Protein AF-A0A075FSK5-F1 (afdb_monomer_lite)

Radius of gyration: 17.61 Å; chains: 1; bounding box: 38×26×52 Å

Secondary structure (DSSP, 8-state):
--------TT----TT-EEE-SS-EEE--PPPEEEEEEEESSTT--HHHHHHHHHHHHTTT---EE-TTS-EEEE-SSTHHHHHHHHHTTTTGGGEEEEEEEE---PPTTTT----

Structure (mmCIF, N/CA/C/O backbone):
data_AF-A0A075FSK5-F1
#
_entry.id   AF-A0A075FSK5-F1
#
loop_
_atom_site.group_PDB
_atom_site.id
_atom_site.type_symbol
_atom_site.label_atom_id
_atom_site.label_alt_id
_atom_site.label_comp_id
_atom_site.label_asym_id
_atom_site.label_entity_id
_atom_site.label_seq_id
_atom_site.pdbx_PDB_ins_code
_atom_site.Cartn_x
_atom_site.Cartn_y
_atom_site.Cartn_z
_atom_site.occupancy
_atom_site.B_iso_or_equiv
_atom_site.auth_seq_id
_atom_site.auth_comp_id
_atom_site.auth_asym_id
_atom_site.auth_atom_id
_atom_site.pdbx_PDB_model_num
ATOM 1 N N . MET A 1 1 ? 15.995 -14.236 -22.065 1.00 75.81 1 MET A N 1
ATOM 2 C CA . MET A 1 1 ? 16.366 -12.837 -22.356 1.00 75.81 1 MET A CA 1
ATOM 3 C C . MET A 1 1 ? 16.807 -12.234 -21.045 1.00 75.81 1 MET A C 1
ATOM 5 O O . MET A 1 1 ? 16.093 -12.407 -20.068 1.00 75.81 1 MET A O 1
ATOM 9 N N . GLU A 1 2 ? 17.967 -11.596 -21.017 1.00 84.62 2 GLU A N 1
ATOM 10 C CA . GLU A 1 2 ? 18.502 -10.936 -19.825 1.00 84.62 2 GLU A CA 1
ATOM 11 C C . GLU A 1 2 ? 18.579 -9.435 -20.108 1.00 84.62 2 GLU A C 1
ATOM 13 O O . GLU A 1 2 ? 18.934 -9.038 -21.219 1.00 84.62 2 GLU A O 1
ATOM 18 N N . ILE A 1 3 ? 18.191 -8.608 -19.136 1.00 86.88 3 ILE A N 1
ATOM 19 C CA . ILE A 1 3 ? 18.172 -7.145 -19.243 1.00 86.88 3 ILE A CA 1
ATOM 20 C C . ILE A 1 3 ? 18.891 -6.588 -18.013 1.00 86.88 3 ILE A C 1
ATOM 22 O O . ILE A 1 3 ? 18.501 -6.886 -16.887 1.00 86.88 3 ILE A O 1
ATOM 26 N N . GLY A 1 4 ? 19.926 -5.777 -18.229 1.00 90.69 4 GLY A N 1
ATOM 27 C CA . GLY A 1 4 ? 20.557 -4.968 -17.185 1.00 90.69 4 GLY A CA 1
ATOM 28 C C . GLY A 1 4 ? 20.073 -3.522 -17.272 1.00 90.69 4 GLY A C 1
ATOM 29 O O . GLY A 1 4 ? 19.988 -2.973 -18.370 1.00 90.69 4 GLY A O 1
ATOM 30 N N . LEU A 1 5 ? 19.759 -2.906 -16.130 1.00 90.62 5 LEU A N 1
ATOM 31 C CA . LEU A 1 5 ? 19.322 -1.511 -16.047 1.00 90.62 5 LEU A CA 1
ATOM 32 C C . LEU A 1 5 ? 20.438 -0.654 -15.441 1.00 90.62 5 LEU A C 1
ATOM 34 O O . LEU A 1 5 ? 20.943 -0.962 -14.365 1.00 90.62 5 LEU A O 1
ATOM 38 N N . SER A 1 6 ? 20.807 0.426 -16.128 1.00 91.88 6 SER A N 1
ATOM 39 C CA . SER A 1 6 ? 21.700 1.469 -15.616 1.00 91.88 6 SER A CA 1
ATOM 40 C C . SER A 1 6 ? 20.957 2.795 -15.729 1.00 91.88 6 SER A C 1
ATOM 42 O O . SER A 1 6 ? 20.788 3.325 -16.824 1.00 91.88 6 SER A O 1
ATOM 44 N N . LEU A 1 7 ? 20.421 3.252 -14.600 1.00 90.06 7 LEU A N 1
ATOM 45 C CA . LEU A 1 7 ? 19.584 4.444 -14.478 1.00 90.06 7 LEU A CA 1
ATOM 46 C C . LEU A 1 7 ? 20.230 5.401 -13.474 1.00 90.06 7 LEU A C 1
ATOM 48 O O . LEU A 1 7 ? 21.035 4.978 -12.641 1.00 90.06 7 LEU A O 1
ATOM 52 N N . GLU A 1 8 ? 19.879 6.682 -13.542 1.00 91.69 8 GLU A N 1
ATOM 53 C CA . GLU A 1 8 ? 20.329 7.655 -12.546 1.00 91.69 8 GLU A CA 1
ATOM 54 C C . GLU A 1 8 ? 19.773 7.304 -11.159 1.00 91.69 8 GLU A C 1
ATOM 56 O O . GLU A 1 8 ? 18.656 6.789 -11.026 1.00 91.69 8 GLU A O 1
ATOM 61 N N . ALA A 1 9 ? 20.551 7.579 -10.111 1.00 87.69 9 ALA A N 1
ATOM 62 C CA . ALA A 1 9 ? 20.106 7.365 -8.739 1.00 87.69 9 ALA A CA 1
ATOM 63 C C . ALA A 1 9 ? 18.819 8.160 -8.460 1.00 87.69 9 ALA A C 1
ATOM 65 O O . ALA A 1 9 ? 18.677 9.304 -8.887 1.00 87.69 9 ALA A O 1
ATOM 66 N N . GLY A 1 10 ? 17.871 7.536 -7.759 1.00 84.69 10 GLY A N 1
ATOM 67 C CA . GLY A 1 10 ? 16.549 8.115 -7.510 1.00 84.69 10 GLY A CA 1
ATOM 68 C C . GLY A 1 10 ? 15.538 7.938 -8.650 1.00 84.69 10 GLY A C 1
ATOM 69 O O . GLY A 1 10 ? 14.400 8.381 -8.508 1.00 84.69 10 GLY A O 1
ATOM 70 N N . THR A 1 11 ? 15.896 7.267 -9.754 1.00 89.56 11 THR A N 1
ATOM 71 C CA . THR A 1 11 ? 14.923 6.924 -10.804 1.00 89.56 11 THR A CA 1
ATOM 72 C C . THR A 1 11 ? 13.878 5.943 -10.265 1.00 89.56 11 THR A C 1
ATOM 74 O O . THR A 1 11 ? 14.216 4.832 -9.857 1.00 89.56 11 THR A O 1
ATOM 77 N N . ILE A 1 12 ? 12.602 6.334 -10.307 1.00 88.75 12 ILE A N 1
ATOM 78 C CA . ILE A 1 12 ? 11.457 5.474 -9.983 1.00 88.75 12 ILE A CA 1
ATOM 79 C C . ILE A 1 12 ? 10.761 5.105 -11.291 1.00 88.75 12 ILE A C 1
ATOM 81 O O . ILE A 1 12 ? 10.303 5.988 -12.014 1.00 88.75 12 ILE A O 1
ATOM 85 N N . LEU A 1 13 ? 10.687 3.807 -11.583 1.00 91.94 13 LEU A N 1
ATOM 86 C CA . LEU A 1 13 ? 9.967 3.288 -12.742 1.00 91.94 13 LEU A CA 1
ATOM 87 C C . LEU A 1 13 ? 8.485 3.111 -12.411 1.00 91.94 13 LEU A C 1
ATOM 89 O O . LEU A 1 13 ? 8.141 2.514 -11.391 1.00 91.94 13 LEU A O 1
ATOM 93 N N . HIS A 1 14 ? 7.622 3.577 -13.304 1.00 91.12 14 HIS A N 1
ATOM 94 C CA . HIS A 1 14 ? 6.176 3.462 -13.195 1.00 91.12 14 HIS A CA 1
ATOM 95 C C . HIS A 1 14 ? 5.607 2.604 -14.325 1.00 91.12 14 HIS A C 1
ATOM 97 O O . HIS A 1 14 ? 6.202 2.436 -15.392 1.00 91.12 14 HIS A O 1
ATOM 103 N N . THR A 1 15 ? 4.410 2.063 -14.099 1.00 91.19 15 THR A N 1
ATOM 104 C CA . THR A 1 15 ? 3.657 1.397 -15.168 1.00 91.19 15 THR A CA 1
ATOM 105 C C . THR A 1 15 ? 3.413 2.371 -16.317 1.00 91.19 15 THR A C 1
ATOM 107 O O . THR A 1 15 ? 2.911 3.472 -16.101 1.00 91.19 15 THR A O 1
ATOM 110 N N . GLY A 1 16 ? 3.736 1.945 -17.536 1.00 93.25 16 GLY A N 1
ATOM 111 C CA . GLY A 1 16 ? 3.643 2.769 -18.739 1.00 93.25 16 GLY A CA 1
ATOM 112 C C . GLY A 1 16 ? 4.967 3.396 -19.175 1.00 93.25 16 GLY A C 1
ATOM 113 O O . GLY A 1 16 ? 5.056 3.837 -20.322 1.00 93.25 16 GLY A O 1
ATOM 114 N N . ASP A 1 17 ? 6.000 3.387 -18.326 1.00 94.50 17 ASP A N 1
ATOM 115 C CA . ASP A 1 17 ? 7.328 3.853 -18.723 1.00 94.50 17 ASP A CA 1
ATOM 116 C C . ASP A 1 17 ? 7.907 2.963 -19.829 1.00 94.50 17 ASP A C 1
ATOM 118 O O . ASP A 1 17 ? 7.749 1.737 -19.832 1.00 94.50 17 ASP A O 1
ATOM 122 N N . VAL A 1 18 ? 8.601 3.587 -20.781 1.00 94.25 18 VAL A N 1
ATOM 123 C CA . VAL A 1 18 ? 9.229 2.897 -21.910 1.00 94.25 18 VAL A CA 1
ATOM 124 C C . VAL A 1 18 ? 10.741 3.022 -21.805 1.00 94.25 18 VAL A C 1
ATOM 126 O O . VAL A 1 18 ? 11.295 4.118 -21.868 1.00 94.25 18 VAL A O 1
ATOM 129 N N . LEU A 1 19 ? 11.417 1.882 -21.708 1.00 92.75 19 LEU A N 1
ATOM 130 C CA . LEU A 1 19 ? 12.869 1.786 -21.751 1.00 92.75 19 LEU A CA 1
ATOM 131 C C . LEU A 1 19 ? 13.307 1.457 -23.180 1.00 92.75 19 LEU A C 1
ATOM 133 O O . LEU A 1 19 ? 12.764 0.553 -23.816 1.00 92.75 19 LEU A O 1
ATOM 137 N N . SER A 1 20 ? 14.299 2.183 -23.689 1.00 89.19 20 SER A N 1
ATOM 138 C CA . SER A 1 20 ? 14.832 1.993 -25.038 1.00 89.19 20 SER A CA 1
ATOM 139 C C . SER A 1 20 ? 16.350 1.973 -25.017 1.00 89.19 20 SER A C 1
ATOM 141 O O . SER A 1 20 ? 16.983 2.799 -24.366 1.00 89.19 20 SER A O 1
ATOM 143 N N . ASN A 1 21 ? 16.933 1.049 -25.778 1.00 83.94 21 ASN A N 1
ATOM 144 C CA . ASN A 1 21 ? 18.369 1.010 -26.067 1.00 83.94 21 ASN A CA 1
ATOM 145 C C . ASN A 1 21 ? 18.663 1.246 -27.564 1.00 83.94 21 ASN A C 1
ATOM 147 O O . ASN A 1 21 ? 19.736 0.898 -28.049 1.00 83.94 21 ASN A O 1
ATOM 151 N N . GLY A 1 22 ? 17.682 1.762 -28.316 1.00 82.69 22 GLY A N 1
ATOM 152 C CA . GLY A 1 22 ? 17.776 1.992 -29.763 1.00 82.69 22 GLY A CA 1
ATOM 153 C C . GLY A 1 22 ? 17.557 0.757 -30.650 1.00 82.69 22 GLY A C 1
ATOM 154 O O . GLY A 1 22 ? 17.386 0.916 -31.854 1.00 82.69 22 GLY A O 1
ATOM 155 N N . THR A 1 23 ? 17.515 -0.457 -30.087 1.00 83.31 23 THR A N 1
ATOM 156 C CA . THR A 1 23 ? 17.262 -1.711 -30.838 1.00 83.31 23 THR A CA 1
ATOM 157 C C . THR A 1 23 ? 15.917 -2.356 -30.517 1.00 83.31 23 THR A C 1
ATOM 159 O O . THR A 1 23 ? 15.396 -3.138 -31.309 1.00 83.31 23 THR A O 1
ATOM 162 N N . GLY A 1 24 ? 15.324 -1.991 -29.384 1.00 87.38 24 GLY A N 1
ATOM 163 C CA . GLY A 1 24 ? 13.993 -2.414 -28.986 1.00 87.38 24 GLY A CA 1
ATOM 164 C C . GLY A 1 24 ? 13.402 -1.481 -27.938 1.00 87.38 24 GLY A C 1
ATOM 165 O O . GLY A 1 24 ? 14.102 -0.640 -27.368 1.00 87.38 24 GLY A O 1
ATOM 166 N N . LEU A 1 25 ? 12.104 -1.650 -27.703 1.00 92.56 25 LEU A N 1
ATOM 167 C CA . LEU A 1 25 ? 11.359 -0.974 -26.648 1.00 92.56 25 LEU A CA 1
ATOM 168 C C . LEU A 1 25 ? 10.924 -2.011 -25.612 1.00 92.56 25 LEU A C 1
ATOM 170 O O . LEU A 1 25 ? 10.424 -3.077 -25.972 1.00 92.56 25 LEU A O 1
ATOM 174 N N . ILE A 1 26 ? 11.100 -1.684 -24.337 1.00 92.56 26 ILE A N 1
ATOM 175 C CA . ILE A 1 26 ? 10.614 -2.463 -23.200 1.00 92.56 26 ILE A CA 1
ATOM 176 C C . ILE A 1 26 ? 9.591 -1.597 -22.472 1.00 92.56 26 ILE A C 1
ATOM 178 O O . ILE A 1 26 ? 9.912 -0.493 -22.041 1.00 92.56 26 ILE A O 1
ATOM 182 N N . LEU A 1 27 ? 8.364 -2.098 -22.342 1.00 93.88 27 LEU A N 1
ATOM 183 C CA . LEU A 1 27 ? 7.309 -1.449 -21.568 1.00 93.88 27 LEU A CA 1
ATOM 184 C C . LEU A 1 27 ? 7.361 -1.942 -20.120 1.00 93.88 27 LEU A C 1
ATOM 186 O O . LEU A 1 27 ? 7.305 -3.150 -19.876 1.00 93.88 27 LEU A O 1
ATOM 190 N N . VAL A 1 28 ? 7.445 -1.016 -19.171 1.00 94.81 28 VAL A N 1
ATOM 191 C CA . VAL A 1 28 ? 7.367 -1.311 -17.740 1.00 94.81 28 VAL A CA 1
ATOM 192 C C . VAL A 1 28 ? 5.905 -1.504 -17.351 1.00 94.81 28 VAL A C 1
ATOM 194 O O . VAL A 1 28 ? 5.077 -0.620 -17.558 1.00 94.81 28 VAL A O 1
ATOM 197 N N . ASN A 1 29 ? 5.597 -2.653 -16.749 1.00 93.62 29 ASN A N 1
ATOM 198 C CA . ASN A 1 29 ? 4.295 -2.950 -16.159 1.00 93.62 29 ASN A CA 1
ATOM 199 C C . ASN A 1 29 ? 4.509 -3.508 -14.751 1.00 93.62 29 ASN A C 1
ATOM 201 O O . ASN A 1 29 ? 5.071 -4.594 -14.599 1.00 93.62 29 ASN A O 1
ATOM 205 N N . GLN A 1 30 ? 4.071 -2.771 -13.731 1.00 93.56 30 GLN A N 1
ATOM 206 C CA . GLN A 1 30 ? 4.086 -3.256 -12.355 1.00 93.56 30 GLN A CA 1
ATOM 207 C C . GLN A 1 30 ? 2.977 -4.294 -12.182 1.00 93.56 30 GLN A C 1
ATOM 209 O O . GLN A 1 30 ? 1.844 -4.094 -12.625 1.00 93.56 30 GLN A O 1
ATOM 214 N N . LEU A 1 31 ? 3.312 -5.415 -11.552 1.00 94.06 31 LEU A N 1
ATOM 215 C CA . LEU A 1 31 ? 2.327 -6.436 -11.227 1.00 94.06 31 LEU A CA 1
ATOM 216 C C . LEU A 1 31 ? 1.513 -5.999 -10.002 1.00 94.06 31 LEU A C 1
ATOM 218 O O . LEU A 1 31 ? 2.078 -5.384 -9.096 1.00 94.06 31 LEU A O 1
ATOM 222 N N . PRO A 1 32 ? 0.207 -6.307 -9.955 1.00 94.12 32 PRO A N 1
ATOM 223 C CA . PRO A 1 32 ? -0.570 -6.186 -8.733 1.00 94.12 32 PRO A CA 1
ATOM 224 C C . PRO A 1 32 ? 0.068 -6.963 -7.580 1.00 94.12 32 PRO A C 1
ATOM 226 O O . PRO A 1 32 ? 0.628 -8.043 -7.775 1.00 94.12 32 PRO A O 1
ATOM 229 N N . GLU A 1 33 ? -0.052 -6.417 -6.378 1.00 94.25 33 GLU A N 1
ATOM 230 C CA . GLU A 1 33 ? 0.375 -7.054 -5.137 1.00 94.25 33 GLU A CA 1
ATOM 231 C C . GLU A 1 33 ? -0.754 -6.997 -4.106 1.00 94.25 33 GLU A C 1
ATOM 233 O O . GLU A 1 33 ? -1.725 -6.250 -4.263 1.00 94.25 33 GLU A O 1
ATOM 238 N N . LYS A 1 34 ? -0.655 -7.813 -3.053 1.00 95.81 34 LYS A N 1
ATOM 239 C CA . LYS A 1 34 ? -1.612 -7.761 -1.948 1.00 95.81 34 LYS A CA 1
ATOM 240 C C . LYS A 1 34 ? -1.357 -6.499 -1.134 1.00 95.81 34 LYS A C 1
ATOM 242 O O . LYS A 1 34 ? -0.270 -6.300 -0.600 1.00 95.81 34 LYS A O 1
ATOM 247 N N . VAL A 1 35 ? -2.381 -5.669 -1.004 1.00 96.44 35 VAL A N 1
ATOM 248 C CA . VAL A 1 35 ? -2.340 -4.416 -0.256 1.00 96.44 35 VAL A CA 1
ATOM 249 C C . VAL A 1 35 ? -3.333 -4.497 0.889 1.00 96.44 35 VAL A C 1
ATOM 251 O O . VAL A 1 35 ? -4.512 -4.795 0.688 1.00 96.44 35 VAL A O 1
ATOM 254 N N . LEU A 1 36 ? -2.851 -4.225 2.099 1.00 96.56 36 LEU A N 1
ATOM 255 C CA . LEU A 1 36 ? -3.689 -4.095 3.278 1.00 96.56 36 LEU A CA 1
ATOM 256 C C . LEU A 1 36 ? -4.182 -2.655 3.385 1.00 96.56 36 LEU A C 1
ATOM 258 O O . LEU A 1 36 ? -3.391 -1.716 3.430 1.00 96.56 36 LEU A O 1
ATOM 262 N N . HIS A 1 37 ? -5.498 -2.500 3.442 1.00 96.31 37 HIS A N 1
ATOM 263 C CA . HIS A 1 37 ? -6.199 -1.245 3.665 1.00 96.31 37 HIS A CA 1
ATOM 264 C C . HIS A 1 37 ? -6.672 -1.213 5.110 1.00 96.31 37 HIS A C 1
ATOM 266 O O . HIS A 1 37 ? -7.456 -2.071 5.532 1.00 96.31 37 HIS A O 1
ATOM 272 N N . VAL A 1 38 ? -6.197 -0.223 5.861 1.00 96.00 38 VAL A N 1
ATOM 273 C CA . VAL A 1 38 ? -6.569 -0.004 7.256 1.00 96.00 38 VAL A CA 1
ATOM 274 C C . VAL A 1 38 ? -7.304 1.320 7.383 1.00 96.00 38 VAL A C 1
ATOM 276 O O . VAL A 1 38 ? -6.760 2.373 7.054 1.00 96.00 38 VAL A O 1
ATOM 279 N N . LYS A 1 39 ? -8.540 1.277 7.881 1.00 94.69 39 LYS A N 1
ATOM 280 C CA . LYS A 1 39 ? -9.409 2.455 7.989 1.00 94.69 39 LYS A CA 1
ATOM 281 C C . LYS A 1 39 ? -10.094 2.513 9.344 1.00 94.69 39 LYS A C 1
ATOM 283 O O . LYS A 1 39 ? -10.545 1.482 9.835 1.00 94.69 39 LYS A O 1
ATOM 288 N N . ALA A 1 40 ? -10.223 3.702 9.926 1.00 94.38 40 ALA A N 1
ATOM 289 C CA . ALA A 1 40 ? -11.074 3.915 11.095 1.00 94.38 40 ALA A CA 1
ATOM 290 C C . ALA A 1 40 ? -12.522 3.470 10.806 1.00 94.38 40 ALA A C 1
ATOM 292 O O . ALA A 1 40 ? -13.041 3.697 9.714 1.00 94.38 40 ALA A O 1
ATOM 293 N N . LYS A 1 41 ? -13.182 2.825 11.774 1.00 93.75 41 LYS A N 1
ATOM 294 C CA . LYS A 1 41 ? -14.574 2.362 11.617 1.00 93.75 41 LYS A CA 1
ATOM 295 C C . LYS A 1 41 ? -15.561 3.517 11.484 1.00 93.75 41 LYS A C 1
ATOM 297 O O . LYS A 1 41 ? -16.565 3.369 10.795 1.00 93.75 41 LYS A O 1
ATOM 302 N N . ASN A 1 42 ? -15.274 4.635 12.146 1.00 88.81 42 ASN A N 1
ATOM 303 C CA . ASN A 1 42 ? -16.121 5.817 12.165 1.00 88.81 42 ASN A CA 1
ATOM 304 C C . ASN A 1 42 ? -15.315 7.062 11.784 1.00 88.81 42 ASN A C 1
ATOM 306 O O . ASN A 1 42 ? -14.181 7.241 12.226 1.00 88.81 42 ASN A O 1
ATOM 310 N N . ASP A 1 43 ? -15.942 7.989 11.064 1.00 81.12 43 ASP A N 1
ATOM 311 C CA . ASP A 1 43 ? -15.302 9.258 10.686 1.00 81.12 43 ASP A CA 1
ATOM 312 C C . ASP A 1 43 ? -14.943 10.133 11.908 1.00 81.12 43 ASP A C 1
ATOM 314 O O . ASP A 1 43 ? -14.081 11.003 11.827 1.00 81.12 43 ASP A O 1
ATOM 318 N N . ASN A 1 44 ? -15.568 9.863 13.061 1.00 85.88 44 ASN A N 1
ATOM 319 C CA . ASN A 1 44 ? -15.364 10.573 14.327 1.00 85.88 44 ASN A CA 1
ATOM 320 C C . ASN A 1 44 ? -14.518 9.783 15.345 1.00 85.88 44 ASN A C 1
ATOM 322 O O . ASN A 1 44 ? -14.617 10.047 16.546 1.00 85.88 44 ASN A O 1
ATOM 326 N N . GLU A 1 45 ? -13.731 8.791 14.910 1.00 90.88 45 GLU A N 1
ATOM 327 C CA . GLU A 1 45 ? -12.785 8.122 15.811 1.00 90.88 45 GLU A CA 1
ATOM 328 C C . GLU A 1 45 ? -11.814 9.126 16.455 1.00 90.88 45 GLU A C 1
ATOM 330 O O . GLU A 1 45 ? -11.463 10.163 15.885 1.00 90.88 45 GLU A O 1
ATOM 335 N N . SER A 1 46 ? -11.365 8.809 17.670 1.00 92.75 46 SER A N 1
ATOM 336 C CA . SER A 1 46 ? -10.421 9.654 18.405 1.00 92.75 46 SER A CA 1
ATOM 337 C C . SER A 1 46 ? -9.117 9.841 17.625 1.00 92.75 46 SER A C 1
ATOM 339 O O . SER A 1 46 ? -8.579 8.892 17.053 1.00 92.75 46 SER A O 1
ATOM 341 N N . LEU A 1 47 ? -8.531 11.042 17.702 1.00 92.81 47 LEU A N 1
ATOM 342 C CA . LEU A 1 47 ? -7.208 11.337 17.139 1.00 92.81 47 LEU A CA 1
ATOM 343 C C . LEU A 1 47 ? -6.135 10.332 17.600 1.00 92.81 47 LEU A C 1
ATOM 345 O O . LEU A 1 47 ? -5.222 10.013 16.842 1.00 92.81 47 LEU A O 1
ATOM 349 N N . SER A 1 48 ? -6.264 9.799 18.820 1.00 93.56 48 SER A N 1
ATOM 350 C CA . SER A 1 48 ? -5.348 8.786 19.359 1.00 93.56 48 SER A CA 1
ATOM 351 C C . SER A 1 48 ? -5.271 7.525 18.493 1.00 93.56 48 SER A C 1
ATOM 353 O O . SER A 1 48 ? -4.179 6.987 18.329 1.00 93.56 48 SER A O 1
ATOM 355 N N . VAL A 1 49 ? -6.387 7.103 17.885 1.00 94.44 49 VAL A N 1
ATOM 356 C CA . VAL A 1 49 ? -6.446 5.926 17.001 1.00 94.44 49 VAL A CA 1
ATOM 357 C C . VAL A 1 49 ? -5.565 6.147 15.774 1.00 94.44 49 VAL A C 1
ATOM 359 O O . VAL A 1 49 ? -4.740 5.300 15.439 1.00 94.44 49 VAL A O 1
ATOM 362 N N . TYR A 1 50 ? -5.676 7.317 15.140 1.00 92.88 50 TYR A N 1
ATOM 363 C CA . TYR A 1 50 ? -4.878 7.668 13.964 1.00 92.88 50 TYR A CA 1
ATOM 364 C C . TYR A 1 50 ? -3.384 7.793 14.286 1.00 92.88 50 TYR A C 1
ATOM 366 O O . TYR A 1 50 ? -2.542 7.339 13.510 1.00 92.88 50 TYR A O 1
ATOM 374 N N . VAL A 1 51 ? -3.041 8.364 15.447 1.00 93.75 51 VAL A N 1
ATOM 375 C CA . VAL A 1 51 ? -1.646 8.474 15.903 1.00 93.75 51 VAL A CA 1
ATOM 376 C C . VAL A 1 51 ? -1.041 7.091 16.157 1.00 93.75 51 VAL A C 1
ATOM 378 O O . VAL A 1 51 ? 0.068 6.820 15.695 1.00 93.75 51 VAL A O 1
ATOM 381 N N . GLN A 1 52 ? -1.764 6.198 16.840 1.00 94.31 52 GLN A N 1
ATOM 382 C CA . GLN A 1 52 ? -1.316 4.821 17.071 1.00 94.31 52 GLN A CA 1
ATOM 383 C C . GLN A 1 52 ? -1.173 4.049 15.755 1.00 94.31 52 GLN A C 1
ATOM 385 O O . GLN A 1 52 ? -0.151 3.396 15.550 1.00 94.31 52 GLN A O 1
ATOM 390 N N . LEU A 1 53 ? -2.138 4.175 14.837 1.00 93.56 53 LEU A N 1
ATOM 391 C CA . LEU A 1 53 ? -2.082 3.558 13.510 1.00 93.56 53 LEU A CA 1
ATOM 392 C C . LEU A 1 53 ? -0.810 3.972 12.756 1.00 93.56 53 LEU A C 1
ATOM 394 O O . LEU A 1 53 ? -0.036 3.115 12.324 1.00 93.56 53 LEU A O 1
ATOM 398 N N . GLY A 1 54 ? -0.564 5.282 12.652 1.00 90.88 54 GLY A N 1
ATOM 399 C CA . GLY A 1 54 ? 0.625 5.821 11.994 1.00 90.88 54 GLY A CA 1
ATOM 400 C C . GLY A 1 54 ? 1.926 5.376 12.665 1.00 90.88 54 GLY A C 1
ATOM 401 O O . GLY A 1 54 ? 2.869 4.991 11.977 1.00 90.88 54 GLY A O 1
ATOM 402 N N . HIS A 1 55 ? 1.974 5.360 14.000 1.00 91.94 55 HIS A N 1
ATOM 403 C CA . HIS A 1 55 ? 3.148 4.914 14.752 1.00 91.94 55 HIS A CA 1
ATOM 404 C C . HIS A 1 55 ? 3.463 3.428 14.523 1.00 91.94 55 HIS A C 1
ATOM 406 O O . HIS A 1 55 ? 4.608 3.069 14.242 1.00 91.94 55 HIS A O 1
ATOM 412 N N . ILE A 1 56 ? 2.451 2.561 14.608 1.00 92.75 56 ILE A N 1
ATOM 413 C CA . ILE A 1 56 ? 2.611 1.112 14.442 1.00 92.75 56 ILE A CA 1
ATOM 414 C C . ILE A 1 56 ? 3.111 0.780 13.031 1.00 92.75 56 ILE A C 1
ATOM 416 O O . ILE A 1 56 ? 4.046 -0.011 12.899 1.00 92.75 56 ILE A O 1
ATOM 420 N N . ILE A 1 57 ? 2.538 1.399 11.990 1.00 90.69 57 ILE A N 1
ATOM 421 C CA . ILE A 1 57 ? 2.957 1.171 10.598 1.00 90.69 57 ILE A CA 1
ATOM 422 C C . ILE A 1 57 ? 4.339 1.785 10.333 1.00 90.69 57 ILE A C 1
ATOM 424 O O . ILE A 1 57 ? 5.202 1.128 9.749 1.00 90.69 57 ILE A O 1
ATOM 428 N N . GLY A 1 58 ? 4.589 3.005 10.820 1.00 87.62 58 GLY A N 1
ATOM 429 C CA . GLY A 1 58 ? 5.879 3.685 10.681 1.00 87.62 58 GLY A CA 1
ATOM 430 C C . GLY A 1 58 ? 7.043 2.877 11.264 1.00 87.62 58 GLY A C 1
ATOM 431 O O . GLY A 1 58 ? 8.071 2.720 10.610 1.00 87.62 58 GLY A O 1
ATOM 432 N N . ASN A 1 59 ? 6.848 2.241 12.425 1.00 88.88 59 ASN A N 1
ATOM 433 C CA . ASN A 1 59 ? 7.834 1.354 13.062 1.00 88.88 59 ASN A CA 1
ATOM 434 C C . ASN A 1 59 ? 8.145 0.071 12.268 1.00 88.88 59 ASN A C 1
ATOM 436 O O . ASN A 1 59 ? 8.981 -0.735 12.691 1.00 88.88 59 ASN A O 1
ATOM 440 N N . ARG A 1 60 ? 7.429 -0.200 11.173 1.00 87.88 60 ARG A N 1
ATOM 441 C CA . ARG A 1 60 ? 7.713 -1.316 10.262 1.00 87.88 60 ARG A CA 1
ATOM 442 C C . ARG A 1 60 ? 8.485 -0.883 9.021 1.00 87.88 60 ARG A C 1
ATOM 444 O O . ARG A 1 60 ? 8.814 -1.748 8.218 1.00 87.88 60 ARG A O 1
ATOM 451 N N . HIS A 1 61 ? 8.765 0.414 8.863 1.00 84.75 61 HIS A N 1
ATOM 452 C CA . HIS A 1 61 ? 9.401 0.974 7.666 1.00 84.75 61 HIS A CA 1
ATOM 453 C C . HIS A 1 61 ? 8.711 0.515 6.369 1.00 84.75 61 HIS A C 1
ATOM 455 O O . HIS A 1 61 ? 9.355 0.309 5.342 1.00 84.75 61 HIS A O 1
ATOM 461 N N . ARG A 1 62 ? 7.388 0.310 6.424 1.00 84.69 62 ARG A N 1
ATOM 462 C CA . ARG A 1 62 ? 6.597 -0.038 5.246 1.00 84.69 62 ARG A CA 1
ATOM 463 C C . ARG A 1 62 ? 6.258 1.243 4.485 1.00 84.69 62 ARG A C 1
ATOM 465 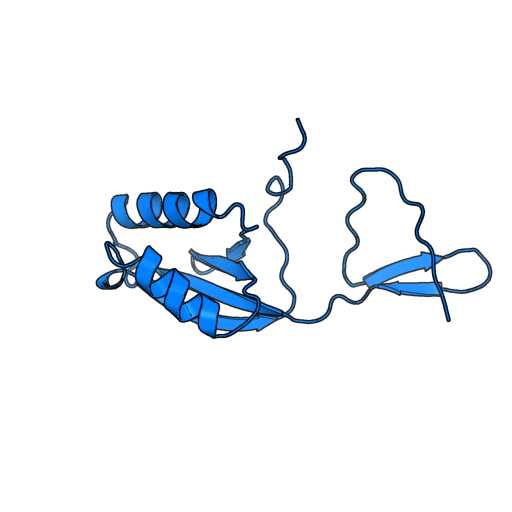O O . ARG A 1 62 ? 5.863 2.225 5.121 1.00 84.69 62 ARG A O 1
ATOM 472 N N . PRO A 1 63 ? 6.375 1.251 3.148 1.00 89.50 63 PRO A N 1
ATOM 473 C CA . PRO A 1 63 ? 5.815 2.336 2.366 1.00 89.50 63 PRO A CA 1
ATOM 474 C C . PRO A 1 63 ? 4.292 2.348 2.546 1.00 89.50 63 PRO A C 1
ATOM 476 O O . PRO A 1 63 ? 3.669 1.290 2.624 1.00 89.50 63 PRO A O 1
ATOM 479 N N . ILE A 1 64 ? 3.698 3.538 2.610 1.00 93.25 64 ILE A N 1
ATOM 480 C CA . ILE A 1 64 ? 2.259 3.730 2.769 1.00 93.25 64 ILE A CA 1
ATOM 481 C C . ILE A 1 64 ? 1.711 4.596 1.641 1.00 93.25 64 ILE A C 1
ATOM 483 O O . ILE A 1 64 ? 2.415 5.367 0.992 1.00 93.25 64 ILE A O 1
ATOM 487 N N . SER A 1 65 ? 0.422 4.464 1.409 1.00 93.25 65 SER A N 1
ATOM 488 C CA . SER A 1 65 ? -0.371 5.380 0.608 1.00 93.25 65 SER A CA 1
ATOM 489 C C . SER A 1 65 ? -1.628 5.724 1.395 1.00 93.25 65 SER A C 1
ATOM 491 O O . SER A 1 65 ? -2.005 4.989 2.310 1.00 93.25 65 SER A O 1
ATOM 493 N N . ILE A 1 66 ? -2.251 6.857 1.088 1.00 91.88 66 ILE A N 1
ATOM 494 C CA . ILE A 1 66 ? -3.526 7.239 1.701 1.00 91.88 66 ILE A CA 1
ATOM 495 C C . ILE A 1 66 ? -4.542 7.364 0.576 1.00 91.88 66 ILE A C 1
ATOM 497 O O . ILE A 1 66 ? -4.383 8.193 -0.321 1.00 91.88 66 ILE A O 1
ATOM 501 N N . SER A 1 67 ? -5.575 6.529 0.611 1.00 90.62 67 SER A N 1
ATOM 502 C CA . SER A 1 67 ? -6.668 6.584 -0.356 1.00 90.62 67 SER A CA 1
ATOM 503 C C . SER A 1 67 ? -7.563 7.801 -0.125 1.00 90.62 67 SER A C 1
ATOM 505 O O . SER A 1 67 ? -7.608 8.400 0.952 1.00 90.62 67 SER A O 1
ATOM 507 N N . THR A 1 68 ? -8.365 8.135 -1.136 1.00 87.62 68 THR A N 1
ATOM 508 C CA . THR A 1 68 ? -9.350 9.227 -1.062 1.00 87.62 68 THR A CA 1
ATOM 509 C C . THR A 1 68 ? -10.406 9.016 0.017 1.00 87.62 68 THR A C 1
ATOM 511 O O . THR A 1 68 ? -11.019 9.978 0.465 1.00 87.62 68 THR A O 1
ATOM 514 N N . ASP A 1 69 ? -10.646 7.766 0.415 1.00 89.19 69 ASP A N 1
ATOM 515 C CA . ASP A 1 69 ? -11.595 7.420 1.469 1.00 89.19 69 ASP A CA 1
ATOM 516 C C . ASP A 1 69 ? -10.966 7.406 2.874 1.00 89.19 69 ASP A C 1
ATOM 518 O O . ASP A 1 69 ? -11.649 7.047 3.831 1.00 89.19 69 ASP A O 1
ATOM 522 N N . GLY A 1 70 ? -9.694 7.807 3.002 1.00 88.75 70 GLY A N 1
ATOM 523 C CA . GLY A 1 70 ? -8.982 7.924 4.275 1.00 88.75 70 GLY A CA 1
ATOM 524 C C . GLY A 1 70 ? -8.337 6.630 4.773 1.00 88.75 70 GLY A C 1
ATOM 525 O O . GLY A 1 70 ? -7.860 6.595 5.907 1.00 88.75 70 GLY A O 1
ATOM 526 N N . SER A 1 71 ? -8.311 5.571 3.962 1.00 93.50 71 SER A N 1
ATOM 527 C CA . SER A 1 71 ? -7.631 4.323 4.314 1.00 93.50 71 SER A CA 1
ATOM 528 C C . SER A 1 71 ? -6.118 4.477 4.180 1.00 93.50 71 SER A C 1
ATOM 530 O O . SER A 1 71 ? -5.609 4.994 3.184 1.00 93.50 71 SER A O 1
ATOM 532 N N . VAL A 1 72 ? -5.384 3.987 5.176 1.00 94.69 72 VAL A N 1
ATOM 533 C CA . VAL A 1 72 ? -3.933 3.818 5.092 1.00 94.69 72 VAL A CA 1
ATOM 534 C C . VAL A 1 72 ? -3.656 2.480 4.423 1.00 94.69 72 VAL A C 1
ATOM 536 O O . VAL A 1 72 ? -4.116 1.438 4.886 1.00 94.69 72 VAL A O 1
ATOM 539 N N . MET A 1 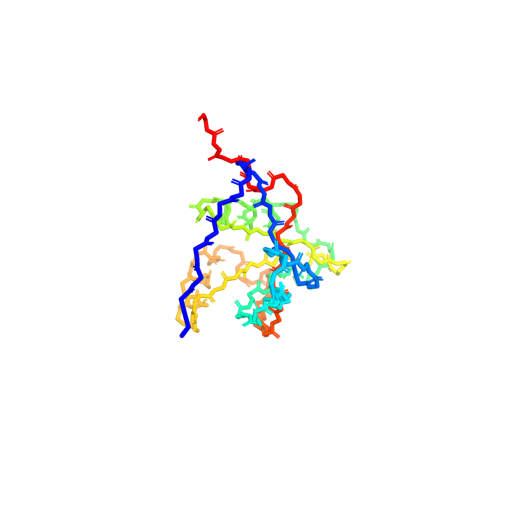73 ? -2.911 2.514 3.327 1.00 95.44 73 MET A N 1
ATOM 540 C CA . MET A 1 73 ? -2.646 1.368 2.465 1.00 95.44 73 MET A CA 1
ATOM 541 C C . MET A 1 73 ? -1.168 1.017 2.485 1.00 95.44 73 MET A C 1
ATOM 543 O O . MET A 1 73 ? -0.337 1.916 2.376 1.00 95.44 73 MET A O 1
ATOM 547 N N . PHE A 1 74 ? -0.827 -0.265 2.559 1.00 94.75 74 PHE A N 1
ATOM 548 C CA . PHE A 1 74 ? 0.555 -0.728 2.420 1.00 94.75 74 PHE A CA 1
ATOM 549 C C . PHE A 1 74 ? 0.618 -2.172 1.910 1.00 94.75 74 PHE A C 1
ATOM 551 O O . PHE A 1 74 ? -0.310 -2.948 2.160 1.00 94.75 74 PHE A O 1
ATOM 558 N N . PRO A 1 75 ? 1.686 -2.551 1.190 1.00 94.19 75 PRO A N 1
ATOM 559 C CA . PRO A 1 75 ? 1.813 -3.894 0.648 1.00 94.19 75 PRO A CA 1
ATOM 560 C C . PRO A 1 75 ? 2.118 -4.922 1.742 1.00 94.19 75 PRO A C 1
ATOM 562 O O . PRO A 1 75 ? 2.826 -4.632 2.712 1.00 94.19 75 PRO A O 1
ATOM 565 N N . ILE A 1 76 ? 1.602 -6.135 1.557 1.00 94.12 76 ILE A N 1
ATOM 566 C CA . ILE A 1 76 ? 1.863 -7.315 2.388 1.00 94.12 76 ILE A CA 1
ATOM 567 C C . ILE A 1 76 ? 2.332 -8.475 1.505 1.00 94.12 76 ILE A C 1
ATOM 569 O O . ILE A 1 76 ? 1.894 -8.612 0.364 1.00 94.12 76 ILE A O 1
ATOM 573 N N . HIS A 1 77 ? 3.224 -9.321 2.023 1.00 88.44 77 HIS A N 1
ATOM 574 C CA . HIS A 1 77 ? 3.759 -10.441 1.248 1.00 88.44 77 HIS A CA 1
ATOM 575 C C . HIS A 1 77 ? 2.732 -11.564 1.056 1.00 88.44 77 HIS A C 1
ATOM 577 O O . HIS A 1 77 ? 2.557 -12.085 -0.045 1.00 88.44 77 HIS A O 1
ATOM 583 N N . ASP A 1 78 ? 2.032 -11.921 2.131 1.00 88.94 78 ASP A N 1
ATOM 584 C CA . ASP A 1 78 ? 1.030 -12.979 2.152 1.00 88.94 78 ASP A CA 1
ATOM 585 C C . ASP A 1 78 ? 0.005 -12.761 3.280 1.00 88.94 78 ASP A C 1
ATOM 587 O O . ASP A 1 78 ? 0.081 -11.797 4.045 1.00 88.94 78 ASP A O 1
ATOM 591 N N . ASP A 1 79 ? -0.977 -13.661 3.378 1.00 88.19 79 ASP A N 1
ATOM 592 C CA . ASP A 1 79 ? -2.098 -13.520 4.314 1.00 88.19 79 ASP A CA 1
ATOM 593 C C . ASP A 1 79 ? -1.677 -13.680 5.787 1.00 88.19 79 ASP A C 1
ATOM 595 O O . ASP A 1 79 ? -2.383 -13.210 6.678 1.00 88.19 79 ASP A O 1
ATOM 599 N N . SER A 1 80 ? -0.512 -14.273 6.075 1.00 89.69 80 SER A N 1
ATOM 600 C CA . SER A 1 80 ? 0.004 -14.376 7.446 1.00 89.69 80 SER A CA 1
ATOM 601 C C . SER A 1 80 ? 0.421 -13.016 8.016 1.00 89.69 80 SER A C 1
ATOM 603 O O . SER A 1 80 ? 0.331 -12.798 9.229 1.00 89.69 80 SER A O 1
ATOM 605 N N . GLU A 1 81 ? 0.788 -12.052 7.160 1.00 91.38 81 GLU A N 1
ATOM 606 C CA . GLU A 1 81 ? 1.051 -10.680 7.606 1.00 91.38 81 GLU A CA 1
ATOM 607 C C . GLU A 1 81 ? -0.212 -10.016 8.171 1.00 91.38 81 GLU A C 1
ATOM 609 O O . GLU A 1 81 ? -0.118 -9.175 9.062 1.00 91.38 81 GLU A O 1
ATOM 614 N N . VAL A 1 82 ? -1.407 -10.426 7.742 1.00 91.69 82 VAL A N 1
ATOM 615 C CA . VAL A 1 82 ? -2.670 -9.877 8.260 1.00 91.69 82 VAL A CA 1
ATOM 616 C C . VAL A 1 82 ? -2.843 -10.240 9.729 1.00 91.69 82 VAL A C 1
ATOM 618 O O . VAL A 1 82 ? -3.225 -9.391 10.536 1.00 91.69 82 VAL A O 1
ATOM 621 N N . GLU A 1 83 ? -2.512 -11.474 10.113 1.00 91.75 83 GLU A N 1
ATOM 622 C CA . GLU A 1 83 ? -2.530 -11.892 11.516 1.00 91.75 83 GLU A CA 1
ATOM 623 C C . GLU A 1 83 ? -1.498 -11.123 12.345 1.00 91.75 83 GLU A C 1
ATOM 625 O O . GLU A 1 83 ? -1.780 -10.726 13.480 1.00 91.75 83 GLU A O 1
ATOM 630 N N . LEU A 1 84 ? -0.308 -10.887 11.782 1.00 92.88 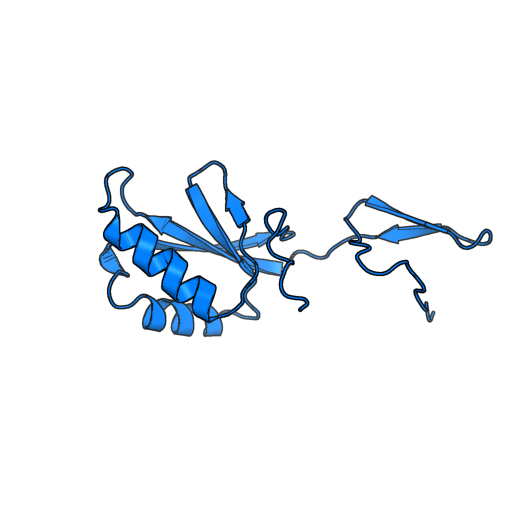84 LEU A N 1
ATOM 631 C CA . LEU A 1 84 ? 0.723 -10.068 12.414 1.00 92.88 84 LEU A CA 1
ATOM 632 C C . LEU A 1 84 ? 0.209 -8.647 12.660 1.00 92.88 84 LEU A C 1
ATOM 634 O O . LEU A 1 84 ? 0.281 -8.165 13.788 1.00 92.88 84 LEU A O 1
ATOM 638 N N . PHE A 1 85 ? -0.342 -7.987 11.641 1.00 93.25 85 PHE A N 1
ATOM 639 C CA . PHE A 1 85 ? -0.866 -6.630 11.771 1.00 93.25 85 PHE A CA 1
ATOM 640 C C . PHE A 1 85 ? -2.068 -6.563 12.708 1.00 93.25 85 PHE A C 1
ATOM 642 O O . PHE A 1 85 ? -2.137 -5.656 13.528 1.00 93.25 85 PHE A O 1
ATOM 649 N N . THR A 1 86 ? -2.948 -7.562 12.692 1.00 93.56 86 THR A N 1
ATOM 650 C CA . THR A 1 86 ? -4.055 -7.670 13.656 1.00 93.56 86 THR A CA 1
ATOM 651 C C . THR A 1 86 ? -3.536 -7.697 15.097 1.00 93.56 86 THR A C 1
ATOM 653 O O . THR A 1 86 ? -4.051 -6.983 15.955 1.00 93.56 86 THR A O 1
ATOM 656 N N . LYS A 1 87 ? -2.4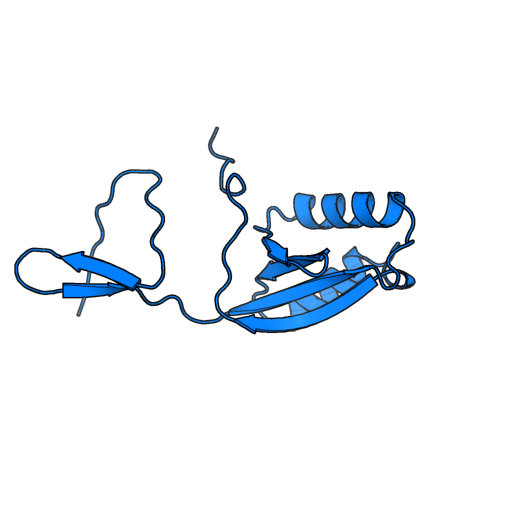67 -8.461 15.367 1.00 94.81 87 LYS A N 1
ATOM 657 C CA . LYS A 1 87 ? -1.807 -8.488 16.685 1.00 94.81 87 LYS A CA 1
ATOM 658 C C . LYS A 1 87 ? -1.108 -7.168 17.008 1.00 94.81 87 LYS A C 1
ATOM 660 O O . LYS A 1 87 ? -1.151 -6.716 18.147 1.00 94.81 87 LYS A O 1
ATOM 665 N N . LEU A 1 88 ? -0.466 -6.531 16.031 1.00 94.50 88 LEU A N 1
ATOM 666 C CA . LEU A 1 88 ? 0.188 -5.236 16.235 1.00 94.50 88 LEU A CA 1
ATOM 667 C C . LEU A 1 88 ? -0.824 -4.133 16.555 1.00 94.50 88 LEU A C 1
ATOM 669 O O . LEU A 1 88 ? -0.561 -3.309 17.423 1.00 94.50 88 LEU A O 1
ATOM 673 N N . PHE A 1 89 ? -1.993 -4.163 15.921 1.00 95.69 89 PHE A N 1
ATOM 674 C CA . PHE A 1 89 ? -3.079 -3.221 16.156 1.00 95.69 89 PHE A CA 1
ATOM 675 C C . PHE A 1 89 ? -3.973 -3.588 17.343 1.00 95.69 89 PHE A C 1
ATOM 677 O O . PHE A 1 89 ? -5.016 -2.965 17.493 1.00 95.69 89 PHE A O 1
ATOM 684 N N . HIS A 1 90 ? -3.609 -4.554 18.194 1.00 95.12 90 HIS A N 1
ATOM 685 C CA . HIS A 1 90 ? -4.486 -5.051 19.266 1.00 95.12 90 HIS A CA 1
ATOM 686 C C . HIS A 1 90 ? -5.086 -3.950 20.161 1.00 95.12 90 HIS A C 1
ATOM 688 O O . HIS A 1 90 ? -6.224 -4.088 20.591 1.00 95.12 90 HIS A O 1
ATOM 694 N N . GLU A 1 91 ? -4.368 -2.848 20.408 1.00 94.06 91 GLU A N 1
ATOM 695 C CA . GLU A 1 91 ? -4.872 -1.717 21.207 1.00 94.06 91 GLU A CA 1
ATOM 696 C C . GLU A 1 91 ? -5.985 -0.916 20.514 1.00 94.06 91 GLU A C 1
ATOM 698 O O . GLU A 1 91 ? -6.791 -0.276 21.183 1.00 94.06 91 GLU A O 1
ATOM 703 N N . ILE A 1 92 ? -6.027 -0.933 19.179 1.00 95.31 92 ILE A N 1
ATOM 704 C CA . ILE A 1 92 ? -6.957 -0.144 18.358 1.00 95.31 92 ILE A CA 1
ATOM 705 C C . ILE A 1 92 ? -7.834 -1.004 17.446 1.00 95.31 92 ILE A C 1
ATOM 707 O O . ILE A 1 92 ? -8.591 -0.460 16.646 1.00 95.31 92 ILE A O 1
ATOM 711 N N . ILE A 1 93 ? -7.747 -2.335 17.540 1.00 95.56 93 ILE A N 1
ATOM 712 C CA . ILE A 1 93 ? -8.356 -3.265 16.580 1.00 95.56 93 ILE A CA 1
ATOM 713 C C . ILE A 1 93 ? -9.879 -3.101 16.499 1.00 95.56 93 ILE A C 1
ATOM 715 O O . ILE A 1 93 ? -10.472 -3.196 15.426 1.00 95.56 93 ILE A O 1
ATOM 719 N N . ASP A 1 94 ? -10.511 -2.752 17.619 1.00 95.56 94 ASP A N 1
ATOM 720 C CA . ASP A 1 94 ? -11.950 -2.510 17.690 1.00 95.56 94 ASP A CA 1
ATOM 721 C C . ASP A 1 94 ? -12.380 -1.180 17.060 1.00 95.56 94 ASP A C 1
ATOM 723 O O . ASP A 1 94 ? -13.565 -1.013 16.773 1.00 95.56 94 ASP A O 1
ATOM 727 N N . HIS A 1 95 ? -11.436 -0.288 16.760 1.00 96.06 95 HIS A N 1
ATOM 728 C CA . HIS A 1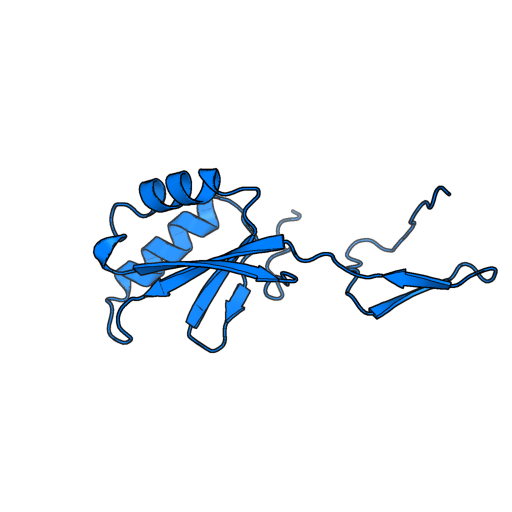 95 ? -11.656 1.033 16.164 1.00 96.06 95 HIS A CA 1
ATOM 729 C C . HIS A 1 95 ? -11.314 1.093 14.672 1.00 96.06 95 HIS A C 1
ATOM 731 O O . HIS A 1 95 ? -11.594 2.096 14.015 1.00 96.06 95 HIS A O 1
ATOM 737 N N . ILE A 1 96 ? -10.734 0.028 14.113 1.00 96.25 96 ILE A N 1
ATOM 738 C CA . ILE A 1 96 ? -10.289 -0.022 12.718 1.00 96.25 96 ILE A CA 1
ATOM 739 C C . ILE A 1 96 ? -10.902 -1.201 11.958 1.00 96.25 96 ILE A C 1
ATOM 741 O O . ILE A 1 96 ? -11.355 -2.193 12.524 1.00 96.25 96 ILE A O 1
ATOM 745 N N . THR A 1 97 ? -10.910 -1.091 10.640 1.00 95.81 97 THR A N 1
ATOM 746 C CA . THR A 1 97 ? -11.229 -2.160 9.697 1.00 95.81 97 THR A CA 1
ATOM 747 C C . THR A 1 97 ? -9.979 -2.495 8.905 1.00 95.81 97 THR A C 1
ATOM 749 O O . THR A 1 97 ? -9.196 -1.605 8.573 1.00 95.81 97 THR A O 1
ATOM 752 N N . LEU A 1 98 ? -9.788 -3.785 8.638 1.00 95.75 98 LEU A N 1
ATOM 753 C CA . LEU A 1 98 ? -8.696 -4.301 7.828 1.00 95.75 98 LEU A CA 1
ATOM 754 C C . LEU A 1 98 ? -9.315 -5.003 6.625 1.00 95.75 98 LEU A C 1
ATOM 756 O O . LEU A 1 98 ? -10.142 -5.900 6.791 1.00 95.75 98 LEU A O 1
ATOM 760 N N . THR A 1 99 ? -8.924 -4.602 5.421 1.00 95.19 99 THR A N 1
ATOM 761 C CA . THR A 1 99 ? -9.348 -5.263 4.182 1.00 95.19 99 THR A CA 1
ATOM 762 C C . THR A 1 99 ? -8.149 -5.481 3.275 1.00 95.19 99 THR A C 1
ATOM 764 O O . THR A 1 99 ? -7.226 -4.673 3.259 1.00 95.19 99 THR A O 1
ATOM 767 N N . ILE A 1 100 ? -8.135 -6.594 2.545 1.00 95.19 100 ILE A N 1
ATOM 768 C CA . ILE A 1 100 ? -7.069 -6.912 1.593 1.00 95.19 100 ILE A CA 1
ATOM 769 C C . ILE A 1 100 ? -7.619 -6.697 0.195 1.00 95.19 100 ILE A C 1
ATOM 771 O O . ILE A 1 100 ? -8.721 -7.152 -0.119 1.00 95.19 100 ILE A O 1
ATOM 775 N N . GLN A 1 101 ? -6.841 -6.029 -0.642 1.00 94.94 101 GLN A N 1
ATOM 776 C CA . GLN A 1 101 ? -7.138 -5.869 -2.056 1.00 94.94 101 GLN A CA 1
ATOM 777 C C . GLN A 1 101 ? -5.881 -6.142 -2.867 1.00 94.94 101 GLN A C 1
ATOM 779 O O . GLN A 1 101 ? -4.781 -5.798 -2.445 1.00 94.94 101 GLN A O 1
ATOM 784 N N . GLU A 1 102 ? -6.042 -6.759 -4.032 1.00 95.25 102 GLU A N 1
ATOM 785 C CA . GLU A 1 102 ? -4.936 -6.985 -4.957 1.00 95.25 102 GLU A CA 1
ATOM 786 C C . GLU A 1 102 ? -4.956 -5.900 -6.031 1.00 95.25 102 GLU A C 1
ATOM 788 O O . GLU A 1 102 ? -5.892 -5.813 -6.828 1.00 95.25 102 GLU A O 1
ATOM 793 N N . HIS A 1 103 ? -3.949 -5.031 -6.017 1.00 93.88 103 HIS A N 1
ATOM 794 C CA . HIS A 1 103 ? -3.800 -3.966 -7.003 1.00 93.88 103 HIS A CA 1
ATOM 795 C C . HIS A 1 103 ? -2.348 -3.485 -7.066 1.00 93.88 103 HIS A C 1
ATOM 797 O O . HIS A 1 103 ? -1.522 -3.815 -6.220 1.00 93.88 103 HIS A O 1
ATOM 803 N N . VAL A 1 104 ? -2.027 -2.686 -8.083 1.00 93.00 104 VAL A N 1
ATOM 804 C CA . VAL A 1 104 ? -0.724 -2.016 -8.174 1.00 93.00 104 VAL A CA 1
ATOM 805 C C . VAL A 1 104 ? -0.606 -1.010 -7.029 1.00 93.00 104 VAL A C 1
ATOM 807 O O . VAL A 1 104 ? -1.453 -0.121 -6.902 1.00 93.00 104 VAL A O 1
ATOM 810 N N . PHE A 1 105 ? 0.411 -1.157 -6.181 1.00 93.00 105 PHE A N 1
ATOM 811 C CA . PHE A 1 105 ? 0.663 -0.236 -5.077 1.00 93.00 105 PHE A CA 1
ATOM 812 C C . PHE A 1 105 ? 1.615 0.886 -5.500 1.00 93.00 105 PHE A C 1
ATOM 814 O O . PHE A 1 105 ? 2.674 0.643 -6.077 1.00 93.00 105 PHE A O 1
ATOM 821 N N . VAL A 1 106 ? 1.245 2.123 -5.160 1.00 89.88 106 VAL A N 1
ATOM 822 C CA . VAL A 1 106 ? 2.079 3.314 -5.348 1.00 89.88 106 VAL A CA 1
ATOM 823 C C . VAL A 1 106 ? 2.145 4.062 -4.021 1.00 89.88 106 VAL A C 1
ATOM 825 O O . VAL A 1 106 ? 1.118 4.497 -3.493 1.00 89.88 106 VAL A O 1
ATOM 828 N N . ALA A 1 107 ? 3.354 4.193 -3.475 1.00 87.62 107 ALA A N 1
ATOM 829 C CA . ALA A 1 107 ? 3.596 4.896 -2.220 1.00 87.62 107 ALA A CA 1
ATOM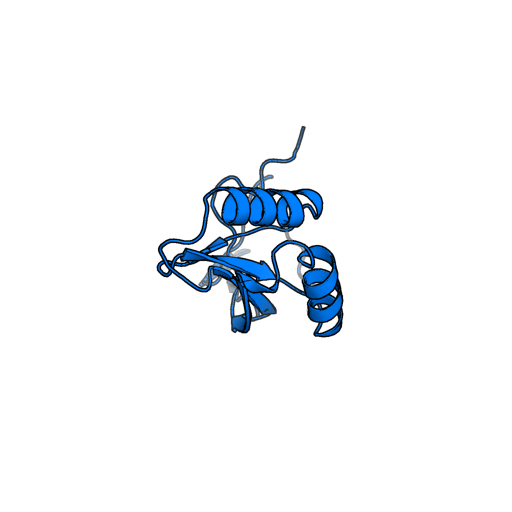 830 C C . ALA A 1 107 ? 3.363 6.411 -2.356 1.00 87.62 107 ALA A C 1
ATOM 832 O O . ALA A 1 107 ? 3.536 6.987 -3.433 1.00 87.62 107 ALA A O 1
ATOM 833 N N . ASN A 1 108 ? 3.031 7.076 -1.247 1.00 83.19 108 ASN A N 1
ATOM 834 C CA . ASN A 1 108 ? 2.968 8.535 -1.205 1.00 83.19 108 ASN A CA 1
ATOM 835 C C . ASN A 1 108 ? 4.341 9.164 -1.507 1.00 83.19 108 ASN A C 1
ATOM 837 O O . ASN A 1 108 ? 5.392 8.663 -1.100 1.00 83.19 108 ASN A O 1
ATOM 841 N N . GLN A 1 109 ? 4.331 10.314 -2.184 1.00 69.12 109 GLN A N 1
ATOM 842 C CA . GLN A 1 109 ? 5.543 11.081 -2.483 1.00 69.12 109 GLN A CA 1
ATOM 843 C C . GLN A 1 109 ? 6.275 11.466 -1.184 1.00 69.12 109 GLN A C 1
ATOM 845 O O . GLN A 1 109 ? 5.650 11.918 -0.226 1.00 69.12 109 GLN A O 1
ATOM 850 N N . GLY A 1 110 ? 7.599 11.280 -1.141 1.00 62.50 110 GLY A N 1
ATOM 851 C CA . GLY A 1 110 ? 8.426 11.568 0.043 1.00 62.50 110 GLY A CA 1
ATOM 852 C C . GLY A 1 110 ? 8.595 10.402 1.026 1.00 62.50 110 GLY A C 1
ATOM 853 O O . GLY A 1 110 ? 9.368 10.509 1.972 1.00 62.50 110 GLY A O 1
ATOM 854 N N . MET A 1 111 ? 7.943 9.262 0.788 1.00 59.69 111 MET A N 1
ATOM 855 C CA . MET A 1 111 ? 8.110 8.066 1.622 1.00 59.69 111 MET A CA 1
ATOM 856 C C . MET A 1 111 ? 9.349 7.224 1.318 1.00 59.69 111 MET A C 1
ATOM 858 O O . MET A 1 111 ? 9.732 6.393 2.134 1.00 59.69 111 MET A O 1
ATOM 862 N N . ASN A 1 112 ? 10.000 7.480 0.184 1.00 55.97 112 ASN A N 1
ATOM 863 C CA . ASN A 1 112 ? 11.290 6.883 -0.169 1.00 55.97 112 ASN A CA 1
ATOM 864 C C . ASN A 1 112 ? 12.481 7.657 0.431 1.00 55.97 112 ASN A C 1
ATOM 866 O O . ASN A 1 112 ? 13.629 7.352 0.130 1.00 55.97 112 ASN A O 1
ATOM 870 N N . VAL A 1 113 ? 12.229 8.673 1.265 1.00 52.56 113 VAL A N 1
ATOM 871 C CA . VAL A 1 113 ? 13.269 9.525 1.854 1.00 52.56 113 VAL A CA 1
ATOM 872 C C . VAL A 1 113 ? 13.724 8.916 3.178 1.00 52.56 113 VAL A C 1
ATOM 874 O O . VAL A 1 113 ? 13.375 9.394 4.252 1.00 52.56 113 VAL A O 1
ATOM 877 N N . HIS A 1 114 ? 14.461 7.813 3.095 1.00 48.25 114 HIS A N 1
ATOM 878 C CA . HIS A 1 114 ? 15.392 7.368 4.136 1.00 48.25 114 HIS A CA 1
ATOM 879 C C . HIS A 1 114 ? 16.670 6.863 3.454 1.00 48.25 114 HIS A C 1
ATOM 881 O O . HIS A 1 114 ? 17.059 5.708 3.588 1.00 48.25 114 HIS A O 1
ATOM 887 N N . GLU A 1 115 ? 17.329 7.757 2.720 1.00 39.72 115 GLU A N 1
ATOM 888 C CA . GLU A 1 115 ? 18.777 7.686 2.544 1.00 39.72 115 GLU A CA 1
ATOM 889 C C . GLU A 1 115 ? 19.373 8.867 3.316 1.00 39.72 115 GLU A C 1
ATOM 891 O O . GLU A 1 115 ? 19.038 10.026 3.062 1.00 39.72 115 GLU A O 1
ATOM 896 N N . HIS A 1 116 ? 20.154 8.537 4.345 1.00 36.09 116 HIS A N 1
ATOM 897 C CA . HIS A 1 116 ? 21.101 9.446 4.987 1.00 36.09 116 HIS A CA 1
ATOM 898 C C . HIS A 1 116 ? 22.322 9.638 4.087 1.00 36.09 116 HIS A C 1
ATOM 900 O O . HIS A 1 116 ? 22.715 8.642 3.438 1.00 36.09 116 HIS A O 1
#

Sequence (116 aa):
MEIGLSLEAGTILHTGDVLSNGTGLILVNQLPEKVLHVKAKNDNESLSVYVQLGHIIGNRHRPISISTDGSVMFPIHDDSEVELFTKLFHEIIDHITLTIQEHVFVANQGMNVHEH

Organism: NCBI:txid1455918

pLDDT: mean 88.97, std 10.83, range [36.09, 96.56]

Foldseek 3Di:
DDDDDDDDPPDDDDQQDWDDPPPDIDGDDFFWAKKKWKAFPDPPDDPVLVVLVCVLVVVVLFFWDADPVGTIMTGDHDPVVVVVVCVSCVVCNVGMDIDIDTGGDDGDPPSVPPDD